Protein AF-A0ABD3VR28-F1 (afdb_monomer_lite)

Foldseek 3Di:
DPPVVVVLVVQQVVLCVQCVQQDNDDDHSVVSVVVSVVCVVVVRDGPVVVVVVVVVVVVVVVQVVQADPVGDGHDDPVVPPPVVPDVVPDDPDDPVNVVVVPD

Sequence (103 aa):
ESASGEYKRVYVRRLTKFLKDRQNVSGRAHELRERALGVMCLQIPSETNLKNADQRDQETQELGKYTTPYGETVPKPDSLDDWSDDVTKLPDFSERELHNVLF

Organism: Sinanodonta woodiana (NCBI:txid1069815)

Secondary structure (DSSP, 8-state):
-HHHHHHHHHHHHHHHHHHHTTS-----HHHHHHHHHHHHHTTPPPHHHHHHHHHHHHHHHHHHHTB-TTSPBPPPGGG--STTT-GGGS----HHHHHHHH-

Structure (mmCIF, N/CA/C/O backbone):
data_AF-A0ABD3VR28-F1
#
_entry.id   AF-A0ABD3VR28-F1
#
loop_
_atom_site.group_PDB
_atom_site.id
_atom_site.type_symbol
_atom_site.label_atom_id
_atom_site.label_alt_id
_atom_site.label_comp_id
_atom_site.label_asym_id
_atom_site.label_entity_id
_atom_site.label_seq_id
_atom_site.pdbx_PDB_ins_code
_atom_site.Cartn_x
_atom_site.Cartn_y
_atom_site.Cartn_z
_atom_site.occupancy
_atom_site.B_iso_or_equiv
_atom_site.auth_seq_id
_atom_site.auth_comp_id
_atom_site.auth_asym_id
_atom_site.auth_atom_id
_atom_site.pdbx_PDB_model_num
ATOM 1 N N . GLU A 1 1 ? 23.118 -10.644 -36.993 1.00 53.06 1 GLU A N 1
ATOM 2 C CA . GLU A 1 1 ? 22.782 -9.317 -36.416 1.00 53.06 1 GLU A CA 1
ATOM 3 C C . GLU A 1 1 ? 21.487 -9.276 -35.577 1.00 53.06 1 GLU A C 1
ATOM 5 O O . GLU A 1 1 ? 21.241 -8.285 -34.901 1.00 53.06 1 GLU A O 1
ATOM 10 N N . SER A 1 2 ? 20.690 -10.352 -35.507 1.00 58.59 2 SER A N 1
ATOM 11 C CA . SER A 1 2 ? 19.357 -10.343 -34.866 1.00 58.59 2 SER A CA 1
ATOM 12 C C . SER A 1 2 ? 19.334 -10.356 -33.327 1.00 58.59 2 SER A C 1
ATOM 14 O O . SER A 1 2 ? 18.363 -9.890 -32.732 1.00 58.59 2 SER A O 1
ATOM 16 N N . ALA A 1 3 ? 20.396 -10.833 -32.667 1.00 60.69 3 ALA A N 1
ATOM 17 C CA . ALA A 1 3 ? 20.420 -11.002 -31.209 1.00 60.69 3 ALA A CA 1
ATOM 18 C C . ALA A 1 3 ? 20.352 -9.658 -30.451 1.00 60.69 3 ALA A C 1
ATOM 20 O O . ALA A 1 3 ? 19.588 -9.507 -29.500 1.00 60.69 3 ALA A O 1
ATOM 21 N N . SER A 1 4 ? 21.077 -8.635 -30.918 1.00 71.00 4 SER A N 1
ATOM 22 C CA . SER A 1 4 ? 21.156 -7.312 -30.267 1.00 71.00 4 SER A CA 1
ATOM 23 C C . SER A 1 4 ? 19.792 -6.607 -30.156 1.00 71.00 4 SER A C 1
ATOM 25 O O . SER A 1 4 ? 19.449 -6.022 -29.123 1.00 71.00 4 SER A O 1
ATOM 27 N N . GLY A 1 5 ? 18.953 -6.722 -31.192 1.00 77.31 5 GLY A N 1
ATOM 28 C CA . GLY A 1 5 ? 17.616 -6.124 -31.205 1.00 77.31 5 GLY A CA 1
ATOM 29 C C . GLY A 1 5 ? 16.604 -6.841 -30.305 1.00 77.31 5 GLY A C 1
ATOM 30 O O . GLY A 1 5 ? 15.636 -6.229 -29.845 1.00 77.31 5 GLY A O 1
ATOM 31 N N . GLU A 1 6 ? 16.808 -8.128 -30.037 1.00 82.25 6 GLU A N 1
ATOM 32 C CA . GLU A 1 6 ? 15.960 -8.912 -29.139 1.00 82.25 6 GLU A CA 1
ATOM 33 C C . GLU A 1 6 ? 16.273 -8.606 -27.670 1.00 82.25 6 GLU A C 1
ATOM 35 O O . GLU A 1 6 ? 15.358 -8.297 -26.901 1.00 82.25 6 GLU A O 1
ATOM 40 N N . TYR A 1 7 ? 17.560 -8.519 -27.312 1.00 81.94 7 TYR A N 1
ATOM 41 C CA . TYR A 1 7 ? 17.989 -8.078 -25.980 1.00 81.94 7 TYR A CA 1
ATOM 42 C C . TYR A 1 7 ? 17.436 -6.698 -25.620 1.00 81.94 7 TYR A C 1
ATOM 44 O O . TYR A 1 7 ? 16.883 -6.513 -24.533 1.00 81.94 7 TYR A O 1
ATOM 52 N N . LYS A 1 8 ? 17.505 -5.735 -26.548 1.00 83.31 8 LYS A N 1
ATOM 53 C CA . LYS A 1 8 ? 16.970 -4.383 -26.328 1.00 83.31 8 LYS A CA 1
ATOM 54 C C . LYS A 1 8 ? 15.460 -4.395 -26.065 1.00 83.31 8 LYS A C 1
ATOM 56 O O . LYS A 1 8 ? 14.984 -3.665 -25.198 1.00 83.31 8 LYS A O 1
ATOM 61 N N . ARG A 1 9 ? 14.704 -5.245 -26.768 1.00 85.19 9 ARG A N 1
ATOM 62 C CA . ARG A 1 9 ? 13.253 -5.396 -26.563 1.00 85.19 9 ARG A CA 1
ATOM 63 C C . ARG A 1 9 ? 12.924 -6.018 -25.209 1.00 85.19 9 ARG A C 1
ATOM 65 O O . ARG A 1 9 ? 12.042 -5.513 -24.516 1.00 85.19 9 ARG A O 1
ATOM 72 N N . VAL A 1 10 ? 13.637 -7.071 -24.811 1.00 87.31 10 VAL A N 1
ATOM 73 C CA . VAL A 1 10 ? 13.458 -7.706 -23.494 1.00 87.31 10 VAL A CA 1
ATOM 74 C C . VAL A 1 10 ? 13.790 -6.725 -22.369 1.00 87.31 10 VAL A C 1
ATOM 76 O O . VAL A 1 10 ? 13.032 -6.620 -21.405 1.00 87.31 10 VAL A O 1
ATOM 79 N N . TYR A 1 11 ? 14.874 -5.963 -22.513 1.00 87.56 11 TYR A N 1
ATOM 80 C CA . TYR A 1 11 ? 15.288 -4.949 -21.546 1.00 87.56 11 TYR A CA 1
ATOM 81 C C . TYR A 1 11 ? 14.221 -3.863 -21.350 1.00 87.56 11 TYR A C 1
ATOM 83 O O . TYR A 1 11 ? 13.797 -3.612 -20.222 1.00 87.56 11 TYR A O 1
ATOM 91 N N . VAL A 1 12 ? 13.715 -3.285 -22.445 1.00 88.62 12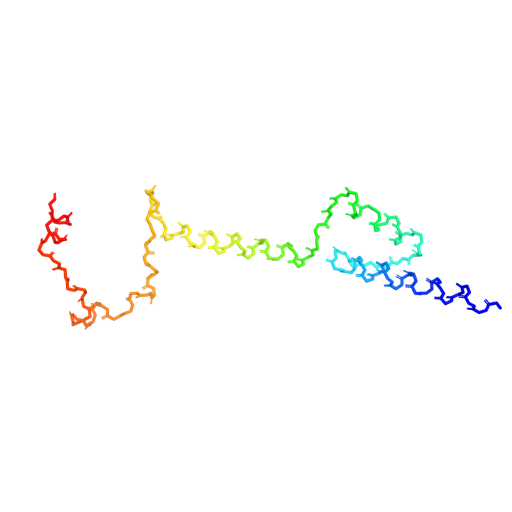 VAL A N 1
ATOM 92 C CA . VAL A 1 12 ? 12.637 -2.284 -22.398 1.00 88.62 12 VAL A CA 1
ATOM 93 C C . VAL A 1 12 ? 11.383 -2.855 -21.742 1.00 88.62 12 VAL A C 1
ATOM 95 O O . VAL A 1 12 ? 10.842 -2.229 -20.837 1.00 88.62 12 VAL A O 1
ATOM 98 N N . ARG A 1 13 ? 10.957 -4.073 -22.112 1.00 88.94 13 ARG A N 1
ATOM 99 C CA . ARG A 1 13 ? 9.790 -4.726 -21.493 1.00 88.94 13 ARG A CA 1
ATOM 100 C C . ARG A 1 13 ? 9.943 -4.884 -19.981 1.00 88.94 13 ARG A C 1
ATOM 102 O O . ARG A 1 13 ? 8.977 -4.669 -19.254 1.00 88.94 13 ARG A O 1
ATOM 109 N N . ARG A 1 14 ? 11.137 -5.249 -19.502 1.00 89.44 14 ARG A N 1
ATOM 110 C CA . ARG A 1 14 ? 11.411 -5.384 -18.063 1.00 89.44 14 ARG A CA 1
ATOM 111 C C . ARG A 1 14 ? 11.336 -4.041 -17.342 1.00 89.44 14 ARG A C 1
ATOM 113 O O . ARG A 1 14 ? 10.695 -3.973 -16.300 1.00 89.44 14 ARG A O 1
ATOM 120 N N . LEU A 1 15 ? 11.924 -2.986 -17.910 1.00 89.31 15 LEU A N 1
ATOM 121 C CA . LEU A 1 15 ? 11.846 -1.640 -17.334 1.00 89.31 15 LEU A CA 1
ATOM 122 C C . LEU A 1 15 ? 10.409 -1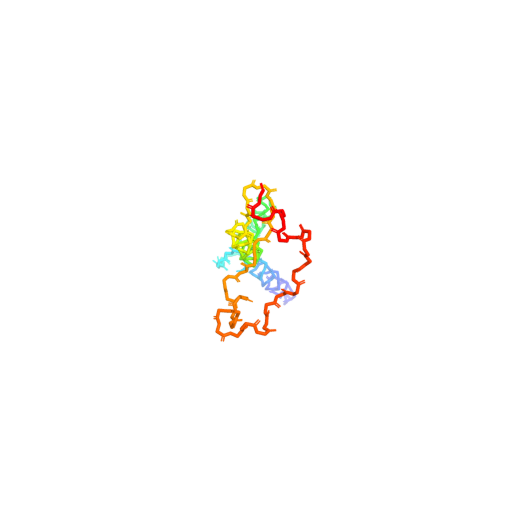.120 -17.298 1.00 89.31 15 LEU A C 1
ATOM 124 O O . LEU A 1 15 ? 9.960 -0.633 -16.266 1.00 89.31 15 LEU A O 1
ATOM 128 N N . THR A 1 16 ? 9.661 -1.276 -18.392 1.00 88.88 16 THR A N 1
ATOM 129 C CA . THR A 1 16 ? 8.249 -0.887 -18.432 1.00 88.88 16 THR A CA 1
ATOM 130 C C . THR A 1 16 ? 7.444 -1.664 -17.397 1.00 88.88 16 THR A C 1
ATOM 132 O O . THR A 1 16 ? 6.655 -1.054 -16.688 1.00 88.88 16 THR A O 1
ATOM 135 N N . LYS A 1 17 ? 7.670 -2.978 -17.245 1.00 88.88 17 LYS A N 1
ATOM 136 C CA . LYS A 1 17 ? 6.997 -3.781 -16.213 1.00 88.88 17 LYS A CA 1
ATOM 137 C C . LYS A 1 17 ? 7.321 -3.283 -14.802 1.00 88.88 17 LYS A C 1
ATOM 139 O O . LYS A 1 17 ? 6.407 -3.124 -14.009 1.00 88.88 17 LYS A O 1
ATOM 144 N N . PHE A 1 18 ? 8.591 -3.008 -14.505 1.00 87.81 18 PHE A N 1
ATOM 145 C CA . PHE A 1 18 ? 9.014 -2.482 -13.203 1.00 87.81 18 PHE A CA 1
ATOM 146 C C . PHE A 1 18 ? 8.366 -1.128 -12.873 1.00 87.81 18 PHE A C 1
ATOM 148 O O . PHE A 1 18 ? 7.986 -0.873 -11.728 1.00 87.81 18 PHE A O 1
ATOM 155 N N . LEU A 1 19 ? 8.247 -0.260 -13.877 1.00 88.88 19 LEU A N 1
ATOM 156 C CA . LEU A 1 19 ? 7.696 1.078 -13.711 1.00 88.88 19 LEU A CA 1
ATOM 157 C C . LEU A 1 19 ? 6.166 1.105 -13.686 1.00 88.88 19 LEU A C 1
ATOM 159 O O . LEU A 1 19 ? 5.614 1.975 -13.024 1.00 88.88 19 LEU A O 1
ATOM 163 N N . LYS A 1 20 ? 5.494 0.160 -14.357 1.00 86.75 20 LYS A N 1
ATOM 164 C CA . LYS A 1 20 ? 4.030 0.125 -14.507 1.00 86.75 20 LYS A CA 1
ATOM 165 C C . LYS A 1 20 ? 3.288 0.162 -13.171 1.00 86.75 20 LYS A C 1
ATOM 167 O O . LYS A 1 20 ? 2.273 0.836 -13.072 1.00 86.75 20 LYS A O 1
ATOM 172 N N . ASP A 1 21 ? 3.830 -0.502 -12.155 1.00 76.50 21 ASP A N 1
ATOM 173 C CA . ASP A 1 21 ? 3.218 -0.595 -10.821 1.00 76.50 21 ASP A CA 1
ATOM 174 C C . ASP A 1 21 ? 3.432 0.674 -9.967 1.00 76.50 21 ASP A C 1
ATOM 176 O O . ASP A 1 21 ? 3.108 0.695 -8.779 1.00 76.50 21 ASP A O 1
ATOM 180 N N . ARG A 1 22 ? 4.056 1.713 -10.537 1.00 78.81 22 ARG A N 1
ATOM 181 C CA . ARG A 1 22 ? 4.419 2.967 -9.855 1.00 78.81 22 ARG A CA 1
ATOM 182 C C . ARG A 1 22 ? 3.985 4.199 -10.635 1.00 78.81 22 ARG A C 1
ATOM 184 O O . ARG A 1 22 ? 3.548 5.175 -10.041 1.00 78.81 22 ARG A O 1
ATOM 191 N N . GLN A 1 23 ? 4.142 4.174 -11.957 1.00 73.50 23 GLN A N 1
ATOM 192 C CA . GLN A 1 23 ? 3.748 5.238 -12.874 1.00 73.50 23 GLN A CA 1
ATOM 193 C C . GLN A 1 23 ? 3.345 4.626 -14.221 1.00 73.50 23 GLN A C 1
ATOM 195 O O . GLN A 1 23 ? 3.852 3.583 -14.632 1.00 73.50 23 GLN A O 1
ATOM 200 N N . ASN A 1 24 ? 2.455 5.284 -14.958 1.00 68.12 2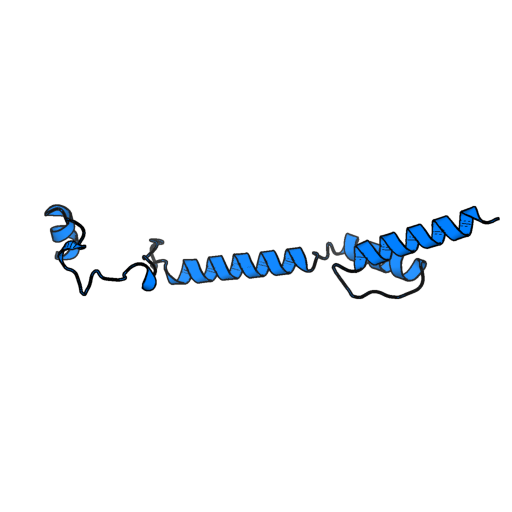4 ASN A N 1
ATOM 201 C CA . ASN A 1 24 ? 2.121 4.846 -16.309 1.00 68.12 24 ASN A CA 1
ATOM 202 C C . ASN A 1 24 ? 3.210 5.351 -17.268 1.00 68.12 24 ASN A C 1
ATOM 204 O O . ASN A 1 24 ? 3.284 6.550 -17.540 1.00 68.12 24 ASN A O 1
ATOM 208 N N . VAL A 1 25 ? 4.114 4.471 -17.720 1.00 73.44 25 VAL A N 1
ATOM 209 C CA . VAL A 1 25 ? 5.352 4.916 -18.386 1.00 73.44 25 VAL A CA 1
ATOM 210 C C . VAL A 1 25 ? 5.490 4.395 -19.813 1.00 73.44 25 VAL A C 1
ATOM 212 O O . VAL A 1 25 ? 5.603 3.195 -20.057 1.00 73.44 25 VAL A O 1
ATOM 215 N N . SER A 1 26 ? 5.583 5.339 -20.752 1.00 77.25 26 SER A N 1
ATOM 216 C CA . SER A 1 26 ? 6.083 5.150 -22.116 1.00 77.25 26 SER A CA 1
ATOM 217 C C . SER A 1 26 ? 7.349 5.997 -22.332 1.00 77.25 26 SER A C 1
ATOM 219 O O . SER A 1 26 ? 7.600 6.957 -21.594 1.00 77.25 26 SER A O 1
ATOM 221 N N . GLY A 1 27 ? 8.194 5.610 -23.292 1.00 83.81 27 GLY A N 1
ATOM 222 C CA . GLY A 1 27 ? 9.434 6.330 -23.597 1.00 83.81 27 GLY A CA 1
ATOM 223 C C . GLY A 1 27 ? 10.510 5.467 -24.251 1.00 83.81 27 GLY A C 1
ATOM 224 O O . GLY A 1 27 ? 10.335 4.267 -24.483 1.00 83.81 27 GLY A O 1
ATOM 225 N N . ARG A 1 28 ? 11.650 6.091 -24.553 1.00 87.88 28 ARG A N 1
ATOM 226 C CA . ARG A 1 28 ? 12.845 5.416 -25.079 1.00 87.88 28 ARG A CA 1
ATOM 227 C C . ARG A 1 28 ? 13.543 4.623 -23.967 1.00 87.88 28 ARG A C 1
ATOM 229 O O . ARG A 1 28 ? 13.429 4.931 -22.787 1.00 87.88 28 ARG A O 1
ATOM 236 N N . ALA A 1 29 ? 14.337 3.618 -24.346 1.00 87.25 29 ALA A N 1
ATOM 237 C CA . ALA A 1 29 ? 15.009 2.721 -23.393 1.00 87.25 29 ALA A CA 1
ATOM 238 C C . ALA A 1 29 ? 15.866 3.446 -22.333 1.00 87.25 29 ALA A C 1
ATOM 240 O O . ALA A 1 29 ? 15.894 3.022 -21.182 1.00 87.25 29 ALA A O 1
ATOM 241 N N . HIS A 1 30 ? 16.549 4.531 -22.713 1.00 88.31 30 HIS A N 1
ATOM 242 C CA . HIS A 1 30 ? 17.372 5.312 -21.787 1.00 88.31 30 HIS A CA 1
ATOM 243 C C . HIS A 1 30 ? 16.514 6.107 -20.788 1.00 88.31 30 HIS A C 1
ATOM 245 O O . HIS A 1 30 ? 16.814 6.100 -19.603 1.00 88.31 30 HIS A O 1
ATOM 251 N N . GLU A 1 31 ? 15.400 6.698 -21.227 1.00 89.38 31 GLU A N 1
ATOM 252 C CA . GLU A 1 31 ? 14.457 7.413 -20.352 1.00 89.38 31 GLU A CA 1
ATOM 253 C C . GLU A 1 31 ? 13.838 6.466 -19.319 1.00 89.38 31 GLU A C 1
ATOM 255 O O . GLU A 1 31 ? 13.738 6.798 -18.140 1.00 89.38 31 GLU A O 1
ATOM 260 N N . LEU A 1 32 ? 13.462 5.255 -19.747 1.00 90.75 32 LEU A N 1
ATOM 261 C CA . LEU A 1 32 ? 12.944 4.220 -18.850 1.00 90.75 32 LEU A CA 1
ATOM 262 C C . LEU A 1 32 ? 13.991 3.786 -17.815 1.00 90.75 32 LEU A C 1
ATOM 264 O O . LEU A 1 32 ? 13.639 3.517 -16.670 1.00 90.75 32 LEU A O 1
ATOM 268 N N . ARG A 1 33 ? 15.272 3.734 -18.196 1.00 91.81 33 ARG A N 1
ATOM 269 C CA . ARG A 1 33 ? 16.368 3.413 -17.276 1.00 91.81 33 ARG A CA 1
ATOM 270 C C . ARG A 1 33 ? 16.558 4.511 -16.232 1.00 91.81 33 ARG A C 1
ATOM 272 O O . ARG A 1 33 ? 16.585 4.193 -15.050 1.00 91.81 33 ARG A O 1
ATOM 279 N N . GLU A 1 34 ? 16.649 5.772 -16.647 1.00 91.50 34 GLU A N 1
ATOM 280 C CA . GLU A 1 34 ? 16.823 6.899 -15.718 1.00 91.50 34 GLU A CA 1
ATOM 281 C C . GLU A 1 34 ? 15.632 7.030 -14.760 1.00 91.50 34 GLU A C 1
ATOM 283 O O . GLU A 1 34 ? 15.814 7.218 -13.559 1.00 91.50 34 GLU A O 1
ATOM 288 N N . ARG A 1 35 ? 14.403 6.814 -15.248 1.00 89.31 35 ARG A N 1
ATOM 289 C CA . ARG A 1 35 ? 13.213 6.759 -14.382 1.00 89.31 35 ARG A CA 1
ATOM 290 C C . ARG A 1 35 ? 13.267 5.597 -13.391 1.00 89.31 35 ARG A C 1
ATOM 292 O O . ARG A 1 35 ? 12.945 5.790 -12.223 1.00 89.31 35 ARG A O 1
ATOM 299 N N . ALA A 1 36 ? 13.681 4.406 -13.828 1.00 89.56 36 ALA A N 1
ATOM 300 C CA . ALA A 1 36 ? 13.820 3.255 -12.935 1.00 89.56 36 ALA A CA 1
ATOM 301 C C . ALA A 1 36 ? 14.870 3.501 -11.842 1.00 89.56 36 ALA A C 1
ATOM 303 O O . ALA A 1 36 ? 14.627 3.168 -10.684 1.00 89.56 36 ALA A O 1
ATOM 304 N N . LEU A 1 37 ? 15.988 4.144 -12.189 1.00 91.00 37 LEU A N 1
ATOM 305 C CA . LEU A 1 37 ? 16.996 4.574 -11.221 1.00 91.00 37 LEU A CA 1
ATOM 306 C C . LEU A 1 37 ? 16.425 5.594 -10.232 1.00 91.00 37 LEU A C 1
ATOM 308 O O . LEU A 1 37 ? 16.571 5.407 -9.030 1.00 91.00 37 LEU A O 1
ATOM 312 N N . GLY A 1 38 ? 15.710 6.616 -10.711 1.00 89.81 38 GLY A N 1
ATOM 313 C CA . GLY A 1 38 ? 15.060 7.605 -9.848 1.00 89.81 38 GLY A CA 1
ATOM 314 C C . GLY A 1 38 ? 14.089 6.973 -8.847 1.00 89.81 38 GLY A C 1
ATOM 315 O O . GLY A 1 38 ? 14.145 7.278 -7.659 1.00 89.81 38 GLY A O 1
ATOM 316 N N . VAL A 1 39 ? 13.262 6.027 -9.302 1.00 89.25 39 VAL A N 1
ATOM 317 C CA . VAL A 1 39 ? 12.356 5.245 -8.444 1.00 89.25 39 VAL A CA 1
ATOM 318 C C . VAL A 1 39 ? 13.112 4.488 -7.353 1.00 89.25 39 VAL A C 1
ATOM 320 O O . VAL A 1 39 ? 12.666 4.476 -6.207 1.00 89.25 39 VAL A O 1
ATOM 323 N N . MET A 1 40 ? 14.235 3.851 -7.694 1.00 87.81 40 MET A N 1
ATOM 324 C CA . MET A 1 40 ? 15.044 3.111 -6.723 1.00 87.81 40 MET A CA 1
ATOM 325 C C . MET A 1 40 ? 15.720 4.045 -5.715 1.00 87.81 40 MET A C 1
ATOM 327 O O . MET A 1 40 ? 15.678 3.771 -4.520 1.00 87.81 40 MET A O 1
ATOM 331 N N . CYS A 1 41 ? 16.302 5.153 -6.181 1.00 91.44 41 CYS A N 1
ATOM 332 C CA . CYS A 1 41 ? 16.979 6.134 -5.331 1.00 91.44 41 CYS A CA 1
ATOM 333 C C . CYS A 1 41 ? 16.020 6.805 -4.344 1.00 91.44 41 CYS A C 1
ATOM 335 O O . CYS A 1 41 ? 16.355 6.969 -3.177 1.00 91.44 41 CYS A O 1
ATOM 337 N N . LEU A 1 42 ? 14.825 7.173 -4.809 1.00 88.12 42 LEU A N 1
ATOM 338 C CA . LEU A 1 42 ? 13.797 7.816 -3.989 1.00 88.12 42 LEU A CA 1
ATOM 339 C C . LEU A 1 42 ? 12.937 6.810 -3.212 1.00 88.12 42 LEU A C 1
ATOM 341 O O . LEU A 1 42 ? 12.004 7.218 -2.528 1.00 88.12 42 LEU A O 1
ATOM 345 N N . GLN A 1 43 ? 13.224 5.509 -3.339 1.00 88.06 43 GLN A N 1
ATOM 346 C CA . GLN A 1 43 ? 12.488 4.421 -2.690 1.00 88.06 43 GLN A CA 1
ATOM 347 C C . GLN A 1 43 ? 10.968 4.519 -2.891 1.00 88.06 43 GLN A C 1
ATOM 349 O O . GLN A 1 43 ? 10.192 4.240 -1.980 1.00 88.06 43 GLN A O 1
ATOM 354 N N . ILE A 1 44 ? 10.533 4.909 -4.095 1.00 84.69 44 ILE A N 1
ATOM 355 C CA . ILE A 1 44 ? 9.113 5.149 -4.369 1.00 84.69 44 ILE A CA 1
ATOM 356 C C . ILE A 1 44 ? 8.348 3.818 -4.238 1.00 84.69 44 ILE A C 1
ATOM 358 O O . ILE A 1 44 ? 8.613 2.878 -5.011 1.00 84.69 44 ILE A O 1
ATOM 362 N N . PRO A 1 45 ? 7.408 3.711 -3.277 1.00 83.62 45 PRO A N 1
ATOM 363 C CA . PRO A 1 45 ? 6.628 2.499 -3.072 1.00 83.62 45 PRO A CA 1
ATOM 364 C C . PRO A 1 45 ? 5.728 2.224 -4.282 1.00 83.62 45 PRO A C 1
ATOM 366 O O . PRO A 1 45 ? 5.362 3.129 -5.032 1.00 83.62 45 PRO A O 1
ATOM 369 N N . SER A 1 46 ? 5.392 0.953 -4.506 1.00 85.12 46 SER A N 1
ATOM 370 C CA . SER A 1 46 ? 4.400 0.590 -5.521 1.00 85.12 46 SER A CA 1
ATOM 371 C C . SER A 1 46 ? 3.008 1.065 -5.117 1.00 85.12 46 SER A C 1
ATOM 373 O O . SER A 1 46 ? 2.709 1.210 -3.931 1.00 85.12 46 SER A O 1
ATOM 375 N N . GLU A 1 47 ? 2.128 1.226 -6.102 1.00 85.62 47 GLU A N 1
ATOM 376 C CA . GLU A 1 47 ? 0.720 1.553 -5.866 1.00 85.62 47 GLU A CA 1
ATOM 377 C C . GLU A 1 47 ? 0.049 0.516 -4.952 1.00 85.62 47 GLU A C 1
ATOM 379 O O . GLU A 1 47 ? -0.716 0.871 -4.062 1.00 85.62 47 GLU A O 1
ATOM 384 N N . THR A 1 48 ? 0.390 -0.768 -5.105 1.00 85.94 48 THR A N 1
ATOM 385 C CA . THR A 1 48 ? -0.086 -1.838 -4.216 1.00 85.94 48 THR A CA 1
ATOM 386 C C . THR A 1 48 ? 0.346 -1.620 -2.768 1.00 85.94 48 THR A C 1
ATOM 388 O O . THR A 1 48 ? -0.460 -1.791 -1.860 1.00 85.94 48 THR A O 1
ATOM 391 N N . ASN A 1 49 ? 1.599 -1.219 -2.535 1.00 86.81 49 ASN A N 1
ATOM 392 C CA . ASN A 1 49 ? 2.089 -0.969 -1.180 1.00 86.81 49 ASN A CA 1
ATOM 393 C C . ASN A 1 49 ? 1.401 0.245 -0.551 1.00 86.81 49 ASN A C 1
ATOM 395 O O . ASN A 1 49 ? 1.099 0.205 0.637 1.00 86.81 49 ASN A O 1
ATOM 399 N N . LEU A 1 50 ? 1.142 1.288 -1.344 1.00 87.38 50 LEU A N 1
ATOM 400 C CA . LEU A 1 50 ? 0.397 2.466 -0.901 1.00 87.38 50 LEU A CA 1
ATOM 401 C C . LEU A 1 50 ? -1.044 2.100 -0.529 1.00 87.38 50 LEU A C 1
ATOM 403 O O . LEU A 1 50 ? -1.461 2.375 0.587 1.00 87.38 50 LEU A O 1
ATOM 407 N N . LYS A 1 51 ? -1.758 1.363 -1.391 1.00 88.31 51 LYS A N 1
ATOM 408 C CA . LYS A 1 51 ? -3.124 0.888 -1.099 1.00 88.31 51 LYS A CA 1
ATOM 409 C C . LYS A 1 51 ? -3.196 0.038 0.171 1.00 88.31 51 LYS A C 1
ATOM 411 O O . LYS A 1 51 ? -4.105 0.212 0.973 1.00 88.31 51 LYS A O 1
ATOM 416 N N . ASN A 1 52 ? -2.226 -0.851 0.380 1.00 90.31 52 ASN A N 1
ATOM 417 C CA . ASN A 1 52 ? -2.162 -1.673 1.591 1.00 90.31 52 ASN A CA 1
ATOM 418 C C . ASN A 1 52 ? -1.802 -0.859 2.847 1.00 90.31 52 ASN A C 1
ATOM 420 O O . ASN A 1 52 ? -2.129 -1.270 3.959 1.00 90.31 52 ASN A O 1
ATOM 424 N N . ALA A 1 53 ? -1.066 0.246 2.711 1.00 88.75 53 ALA A N 1
ATOM 425 C CA . ALA A 1 53 ? -0.821 1.161 3.821 1.00 88.75 53 ALA A 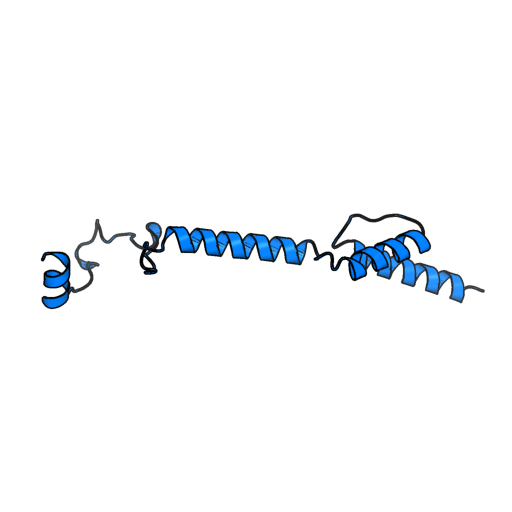CA 1
ATOM 426 C C . ALA A 1 53 ? -2.106 1.915 4.177 1.00 88.75 53 ALA A C 1
ATOM 428 O O . ALA A 1 53 ? -2.539 1.827 5.320 1.00 88.75 53 ALA A O 1
ATOM 429 N N . ASP A 1 54 ? -2.771 2.504 3.181 1.00 91.19 54 ASP A N 1
ATOM 430 C CA . ASP A 1 54 ? -4.040 3.215 3.366 1.00 91.19 54 ASP A CA 1
ATOM 431 C C . ASP A 1 54 ? -5.110 2.319 4.005 1.00 91.19 54 ASP A C 1
ATOM 433 O O . ASP A 1 54 ? -5.804 2.743 4.925 1.00 91.19 54 ASP A O 1
ATOM 437 N N . GLN A 1 55 ? -5.225 1.060 3.565 1.00 91.31 55 GLN A N 1
ATOM 438 C CA . GLN A 1 55 ? -6.174 0.110 4.146 1.00 91.31 55 GLN A CA 1
ATOM 439 C C . GLN A 1 55 ? -5.876 -0.173 5.626 1.00 91.31 55 GLN A C 1
ATOM 441 O O . GLN A 1 55 ? -6.785 -0.146 6.450 1.00 91.31 55 GLN A O 1
ATOM 446 N N . ARG A 1 56 ? -4.609 -0.416 5.986 1.00 89.44 56 ARG A N 1
ATOM 447 C CA . ARG A 1 56 ? -4.225 -0.656 7.388 1.00 89.44 56 ARG A CA 1
ATOM 448 C C . ARG A 1 56 ? -4.458 0.571 8.259 1.00 89.44 56 ARG A C 1
ATOM 450 O O . ARG A 1 56 ? -4.858 0.430 9.413 1.00 89.44 56 ARG A O 1
ATOM 457 N N . ASP A 1 57 ? -4.228 1.759 7.716 1.00 87.50 57 ASP A N 1
ATOM 458 C CA . ASP A 1 57 ? -4.483 3.010 8.422 1.00 87.50 57 ASP A CA 1
ATOM 459 C C . ASP A 1 57 ? -5.988 3.208 8.643 1.00 87.50 57 ASP A C 1
ATOM 461 O O . ASP A 1 57 ? -6.398 3.586 9.740 1.00 87.50 57 ASP A O 1
ATOM 465 N N . GLN A 1 58 ? -6.822 2.880 7.652 1.00 86.69 58 GLN A N 1
ATOM 466 C CA . GLN A 1 58 ? -8.279 2.876 7.801 1.00 86.69 58 GLN A CA 1
ATOM 467 C C . GLN A 1 58 ? -8.748 1.869 8.852 1.00 86.69 58 GLN A C 1
ATOM 469 O O . GLN A 1 58 ? -9.495 2.247 9.748 1.00 86.69 58 GLN A O 1
ATOM 474 N N . GLU A 1 59 ? -8.275 0.623 8.803 1.00 84.81 59 GLU A N 1
ATOM 475 C CA . GLU A 1 59 ? -8.602 -0.405 9.802 1.00 84.81 59 GLU A CA 1
ATOM 476 C C . GLU A 1 59 ? -8.186 0.038 11.213 1.00 84.81 59 GLU A C 1
ATOM 478 O O . GLU A 1 59 ? -8.941 -0.114 12.172 1.00 84.81 59 GLU A O 1
ATOM 483 N N . THR A 1 60 ? -7.012 0.661 11.341 1.00 83.31 60 THR A N 1
ATOM 484 C CA . THR A 1 60 ? -6.510 1.199 12.613 1.00 83.31 60 THR A CA 1
ATOM 485 C C . THR A 1 60 ? -7.376 2.352 13.122 1.00 83.31 60 THR A C 1
ATOM 487 O O . THR A 1 60 ? -7.701 2.405 14.308 1.00 83.31 60 THR A O 1
ATOM 490 N N . GLN A 1 61 ? -7.787 3.267 12.239 1.00 78.62 61 GLN A N 1
ATOM 491 C CA . GLN A 1 61 ? -8.706 4.354 12.584 1.00 78.62 61 GLN A CA 1
ATOM 492 C C . GLN A 1 61 ? -10.081 3.823 12.985 1.00 78.62 61 GLN A C 1
ATOM 494 O O . GLN A 1 61 ? -10.670 4.323 13.940 1.00 78.62 61 GLN A O 1
ATOM 499 N N . GLU A 1 62 ? -10.601 2.821 12.279 1.00 79.50 62 GLU A N 1
ATOM 500 C CA . GLU A 1 62 ? -11.863 2.177 12.628 1.00 79.50 62 GLU A CA 1
ATOM 501 C C . GLU A 1 62 ? -11.792 1.496 13.988 1.00 79.50 62 GLU A C 1
ATOM 503 O O . GLU A 1 62 ? -12.684 1.708 14.801 1.00 79.50 62 GLU A O 1
ATOM 508 N N . LEU A 1 63 ? -10.723 0.751 14.276 1.00 73.31 63 LEU A N 1
ATOM 509 C CA . LEU A 1 63 ? -10.498 0.166 15.598 1.00 73.31 63 LEU A CA 1
ATOM 510 C C . LEU A 1 63 ? -10.410 1.248 16.679 1.00 73.31 63 LEU A C 1
ATOM 512 O O . LEU A 1 63 ? -11.040 1.111 17.720 1.00 73.31 63 LEU A O 1
ATOM 516 N N . GLY A 1 64 ? -9.711 2.353 16.405 1.00 73.44 64 GLY A N 1
ATOM 517 C CA . GLY A 1 64 ? -9.593 3.485 17.325 1.00 73.44 64 GLY A CA 1
ATOM 518 C C . GLY A 1 64 ? -10.925 4.158 17.676 1.00 73.44 64 GLY A C 1
ATOM 519 O O . GLY A 1 64 ? -11.061 4.676 18.781 1.00 73.44 64 GLY A O 1
ATOM 520 N N . LYS A 1 65 ? -11.933 4.119 16.790 1.00 76.19 65 LYS A N 1
ATOM 521 C CA . LYS A 1 65 ? -13.293 4.611 17.105 1.00 76.19 65 LYS A CA 1
ATOM 522 C C . LYS A 1 65 ? -13.967 3.801 18.209 1.00 76.19 65 LYS A C 1
ATOM 524 O O . LYS A 1 65 ? -14.836 4.324 18.899 1.00 76.19 65 LYS A O 1
ATOM 529 N N . TYR A 1 66 ? -13.577 2.542 18.353 1.00 71.50 66 TYR A N 1
ATOM 530 C CA . TYR A 1 66 ? -14.094 1.626 19.356 1.00 71.50 66 TYR A CA 1
ATOM 531 C C . TYR A 1 66 ? -13.083 1.410 20.477 1.00 71.50 66 TYR A C 1
ATOM 533 O O . TYR A 1 66 ? -13.087 0.362 21.101 1.00 71.50 66 TYR A O 1
ATOM 541 N N . THR A 1 67 ? -12.214 2.380 20.750 1.00 73.62 67 THR A N 1
ATOM 542 C CA . THR A 1 67 ? -11.287 2.312 21.880 1.00 73.62 67 THR A CA 1
ATOM 543 C C . THR A 1 67 ? -11.612 3.431 22.861 1.00 73.62 67 THR A C 1
ATOM 545 O O . THR A 1 67 ? -11.748 4.591 22.472 1.00 73.62 67 THR A O 1
ATOM 548 N N . THR A 1 68 ? -11.761 3.102 24.143 1.00 73.25 68 THR A N 1
ATOM 549 C CA . THR A 1 68 ? -11.979 4.099 25.197 1.00 73.25 68 THR A CA 1
ATOM 550 C C . THR A 1 68 ? -10.722 4.963 25.390 1.00 73.25 68 THR A C 1
ATOM 552 O O . THR A 1 68 ? -9.622 4.554 25.008 1.00 73.25 68 THR A O 1
ATOM 555 N N . PRO A 1 69 ? -10.822 6.143 26.037 1.00 71.44 69 PRO A N 1
ATOM 556 C CA . PRO A 1 69 ? -9.656 6.982 26.345 1.00 71.44 69 PRO A CA 1
ATOM 557 C C . PRO A 1 69 ? -8.548 6.274 27.144 1.00 71.44 69 PRO A C 1
ATOM 559 O O . PRO A 1 69 ? -7.403 6.718 27.123 1.00 71.44 69 PRO A O 1
ATOM 562 N N . TYR A 1 70 ? -8.880 5.177 27.834 1.00 76.75 70 TYR A N 1
ATOM 563 C CA . TYR A 1 70 ? -7.951 4.359 28.618 1.00 76.75 70 TYR A CA 1
ATOM 564 C C . TYR A 1 70 ? -7.428 3.123 27.866 1.00 76.75 70 TYR A C 1
ATOM 566 O O . TYR A 1 70 ? -6.662 2.348 28.432 1.00 76.75 70 TYR A O 1
ATOM 574 N N . GLY A 1 71 ? -7.785 2.954 26.587 1.00 72.38 71 GLY A N 1
ATOM 575 C CA . GLY A 1 71 ? -7.248 1.903 25.719 1.00 72.38 71 GLY A CA 1
ATOM 576 C C . GLY A 1 71 ? -8.074 0.617 25.652 1.00 72.38 71 GLY A C 1
ATOM 577 O O . GLY A 1 71 ? -7.634 -0.340 25.019 1.00 72.38 71 GLY A O 1
ATOM 578 N N . GLU A 1 72 ? -9.254 0.566 26.270 1.00 77.50 72 GLU A N 1
ATOM 579 C CA . GLU A 1 72 ? -10.113 -0.623 26.240 1.00 77.50 72 GLU A CA 1
ATOM 580 C C . GLU A 1 72 ? -10.902 -0.680 24.931 1.00 77.50 72 GLU A C 1
ATOM 582 O O . GLU A 1 72 ? -11.473 0.323 24.503 1.00 77.50 72 GLU A O 1
ATOM 587 N N . THR A 1 73 ? -10.956 -1.846 24.286 1.00 74.19 73 THR A N 1
ATOM 588 C CA . THR A 1 73 ? -11.735 -2.026 23.056 1.00 74.19 73 THR A CA 1
ATOM 589 C C . THR A 1 73 ? -13.208 -2.257 23.390 1.00 74.19 73 THR A C 1
ATOM 591 O O . THR A 1 73 ? -13.568 -3.238 24.036 1.00 74.19 73 THR A O 1
ATOM 594 N N . VAL A 1 74 ? -14.063 -1.354 22.928 1.00 72.75 74 VAL A N 1
ATOM 595 C CA . VAL A 1 74 ? -15.519 -1.427 22.989 1.00 72.75 74 VAL A CA 1
ATOM 596 C C . VAL A 1 74 ? -16.023 -2.337 21.858 1.00 72.75 74 VAL A C 1
ATOM 598 O O . VAL A 1 74 ? -15.527 -2.255 20.732 1.00 72.75 74 VAL A O 1
ATOM 601 N N . PRO A 1 75 ? -17.008 -3.211 22.109 1.00 68.56 75 PRO A N 1
ATOM 602 C CA . PRO A 1 75 ? -17.642 -3.993 21.054 1.00 68.56 75 PRO A CA 1
ATOM 603 C C . PRO A 1 75 ? -18.253 -3.094 19.972 1.00 68.56 75 PRO A C 1
ATOM 605 O O . PRO A 1 75 ? -18.762 -2.008 20.258 1.00 68.56 75 PRO A O 1
ATOM 608 N N . LYS A 1 76 ? -18.239 -3.551 18.715 1.00 68.69 76 LYS A N 1
ATOM 609 C CA . LYS A 1 76 ? -18.932 -2.837 17.634 1.00 68.69 76 LYS A CA 1
ATOM 610 C C . LYS A 1 76 ? -20.444 -2.832 17.915 1.00 68.69 76 LYS A C 1
ATOM 612 O O . LYS A 1 76 ? -20.954 -3.872 18.329 1.00 68.69 76 LYS A O 1
ATOM 617 N N . PRO A 1 77 ? -21.182 -1.743 17.642 1.00 66.81 77 PRO A N 1
ATOM 618 C CA . PRO A 1 77 ? -22.635 -1.704 17.815 1.00 66.81 77 PRO A CA 1
ATOM 619 C C . PRO A 1 77 ? -23.353 -2.874 17.132 1.00 66.81 77 PRO A C 1
ATOM 621 O O . PRO A 1 77 ? -24.200 -3.501 17.746 1.00 66.81 77 PRO A O 1
ATOM 624 N N . ASP A 1 78 ? -22.921 -3.255 15.930 1.00 68.62 78 ASP A N 1
ATOM 625 C CA 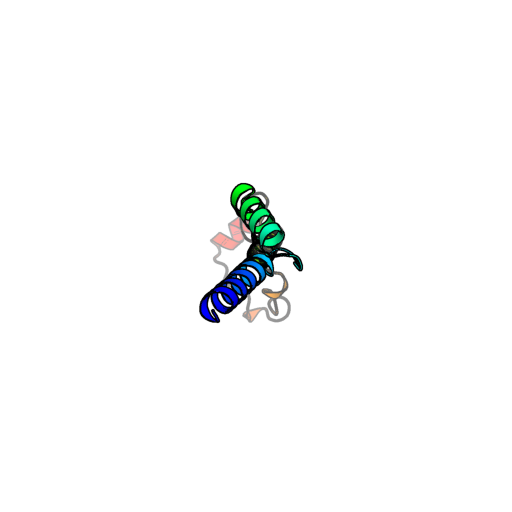. ASP A 1 78 ? -23.515 -4.369 15.173 1.00 68.62 78 ASP A CA 1
ATOM 626 C C . ASP A 1 78 ? -23.206 -5.755 15.775 1.00 68.62 78 ASP A C 1
ATOM 628 O O . ASP A 1 78 ? -23.832 -6.748 15.427 1.00 68.62 78 ASP A O 1
ATOM 632 N N . SER A 1 79 ? -22.220 -5.854 16.677 1.00 64.31 79 SER A N 1
ATOM 633 C CA . SER A 1 79 ? -21.982 -7.084 17.456 1.00 64.31 79 SER A CA 1
ATOM 634 C C . SER A 1 79 ? -22.934 -7.226 18.643 1.00 64.31 79 SER A C 1
ATOM 636 O O . SER A 1 79 ? -22.980 -8.277 19.276 1.00 64.31 79 SER A O 1
ATOM 638 N N . LEU A 1 80 ? -23.693 -6.169 18.927 1.00 63.16 80 LEU A N 1
ATOM 639 C CA . LEU A 1 80 ? -24.727 -6.106 19.939 1.00 63.16 80 LEU A CA 1
ATOM 640 C C . LEU A 1 80 ? -26.111 -6.285 19.278 1.00 63.16 80 LEU A C 1
ATOM 642 O O . LEU A 1 80 ? -27.052 -5.579 19.618 1.00 63.16 80 LEU A O 1
ATOM 646 N N . ASP A 1 81 ? -26.261 -7.188 18.309 1.00 62.44 81 ASP A N 1
ATOM 647 C CA . ASP A 1 81 ? -27.593 -7.563 17.815 1.00 62.44 81 ASP A CA 1
ATOM 648 C C . ASP A 1 81 ? -28.299 -8.460 18.861 1.00 62.44 81 ASP A C 1
ATOM 650 O O . ASP A 1 81 ? -27.690 -9.348 19.460 1.00 62.44 81 ASP A O 1
ATOM 654 N N . ASP A 1 82 ? -29.592 -8.213 19.091 1.00 60.56 82 ASP A N 1
ATOM 655 C CA . ASP A 1 82 ? -30.566 -8.992 19.889 1.00 60.56 82 ASP A CA 1
ATOM 656 C C . ASP A 1 82 ? -30.555 -8.948 21.433 1.00 60.56 82 ASP A C 1
ATOM 658 O O . ASP A 1 82 ? -31.522 -9.390 22.043 1.00 60.56 82 ASP A O 1
ATOM 662 N N . TRP A 1 83 ? -29.544 -8.427 22.120 1.00 58.75 83 TRP A N 1
ATOM 663 C CA . TRP A 1 83 ? -29.560 -8.264 23.594 1.00 58.75 83 TRP A CA 1
ATOM 664 C C . TRP A 1 83 ? -30.668 -7.332 24.130 1.00 58.75 83 TRP A C 1
ATOM 666 O O . TRP A 1 83 ? -31.126 -7.532 25.255 1.00 58.75 83 TRP A O 1
ATOM 676 N N . SER A 1 84 ? -31.114 -6.326 23.363 1.00 62.16 84 SER A N 1
ATOM 677 C CA . SER A 1 84 ? -32.235 -5.458 23.771 1.00 62.16 84 SER A CA 1
ATOM 678 C C . SER A 1 84 ? -33.590 -6.159 23.691 1.00 62.16 84 SER A C 1
ATOM 680 O O . SER A 1 84 ? -34.504 -5.817 24.442 1.00 62.16 84 SER A O 1
ATOM 682 N N . ASP A 1 85 ? -33.701 -7.134 22.790 1.00 66.62 85 ASP A N 1
ATOM 683 C CA . ASP A 1 85 ? -34.961 -7.775 22.413 1.00 66.62 85 ASP A CA 1
ATOM 684 C C . ASP A 1 85 ? -35.095 -9.174 23.041 1.00 66.62 85 ASP A C 1
ATOM 686 O O . ASP A 1 85 ? -36.209 -9.663 23.236 1.00 66.62 85 ASP A O 1
ATOM 690 N N . ASP A 1 86 ? -33.973 -9.797 23.419 1.00 65.56 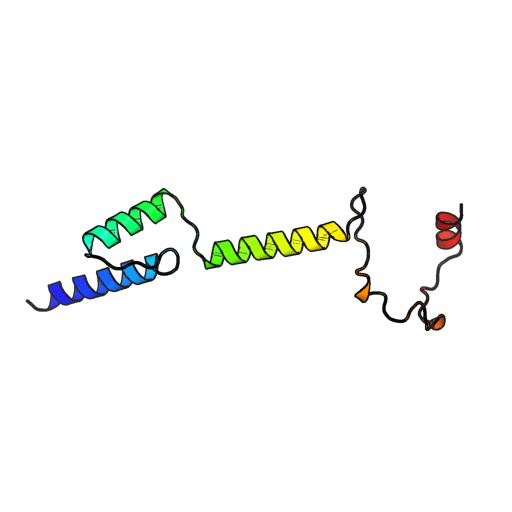86 ASP A N 1
ATOM 691 C CA . ASP A 1 86 ? -33.897 -11.102 24.071 1.00 65.56 86 ASP A CA 1
ATOM 692 C C . ASP A 1 86 ? -33.028 -11.057 25.340 1.00 65.56 86 ASP A C 1
ATOM 694 O O . ASP A 1 86 ? -31.812 -11.261 25.338 1.00 65.56 86 ASP A O 1
ATOM 698 N N . VAL A 1 87 ? -33.711 -10.860 26.468 1.00 64.94 87 VAL A N 1
ATOM 699 C CA . VAL A 1 87 ? -33.170 -10.875 27.838 1.00 64.94 87 VAL A CA 1
ATOM 700 C C . VAL A 1 87 ? -32.485 -12.204 28.197 1.00 64.94 87 VAL A C 1
ATOM 702 O O . VAL A 1 87 ? -31.698 -12.235 29.138 1.00 64.94 87 VAL A O 1
ATOM 705 N N . THR A 1 88 ? -32.734 -13.303 27.470 1.00 67.62 88 THR A N 1
ATOM 706 C CA . THR A 1 88 ? -32.041 -14.587 27.706 1.00 67.62 88 THR A CA 1
ATOM 707 C C . THR A 1 88 ? -30.618 -14.612 27.144 1.00 67.62 88 THR A C 1
ATOM 709 O O . THR A 1 88 ? -29.827 -15.472 27.528 1.00 67.62 88 THR A O 1
ATOM 712 N N . LYS A 1 89 ? -30.271 -13.649 26.280 1.00 66.81 89 LYS A N 1
ATOM 713 C CA . LYS A 1 89 ? -28.912 -13.438 25.760 1.00 66.81 89 LYS A CA 1
ATOM 714 C C . LYS A 1 89 ? -28.074 -12.509 26.640 1.00 66.81 89 LYS A C 1
ATOM 716 O O . LYS A 1 89 ? -26.919 -12.247 26.302 1.00 66.81 89 LYS A O 1
ATOM 721 N N . LEU A 1 90 ? -28.626 -12.001 27.748 1.00 65.94 90 LEU A N 1
ATOM 722 C CA . LEU A 1 90 ? -27.843 -11.232 28.710 1.00 65.94 90 LEU A CA 1
ATOM 723 C C . LEU A 1 90 ? -26.714 -12.110 29.266 1.00 65.94 90 LEU A C 1
ATOM 725 O O . LEU A 1 90 ? -26.977 -13.239 29.688 1.00 65.94 90 LEU A O 1
ATOM 729 N N . PRO A 1 91 ? -25.467 -11.608 29.286 1.00 63.19 91 PRO A N 1
ATOM 730 C CA . PRO A 1 91 ? -24.391 -12.269 30.002 1.00 63.19 91 PRO A CA 1
ATOM 731 C C . PRO A 1 91 ? -24.810 -12.492 31.456 1.00 63.19 91 PRO A C 1
ATOM 733 O O . PRO A 1 91 ? -25.404 -11.608 32.075 1.00 63.19 91 PRO A O 1
ATOM 736 N N . ASP A 1 92 ? -24.502 -13.665 31.999 1.00 70.44 92 ASP A N 1
ATOM 737 C CA . ASP A 1 92 ? -24.757 -13.958 33.406 1.00 70.44 92 ASP A CA 1
ATOM 738 C C . ASP A 1 92 ? -23.734 -13.180 34.247 1.00 70.44 92 ASP A C 1
ATOM 740 O O . ASP A 1 92 ? -22.588 -13.601 34.415 1.00 70.44 92 ASP A O 1
ATOM 744 N N . PHE A 1 93 ? -24.106 -11.969 34.667 1.00 71.75 93 PHE A N 1
ATOM 745 C CA . PHE A 1 93 ? -23.236 -11.105 35.455 1.00 71.75 93 PHE A CA 1
ATOM 746 C C . PHE A 1 93 ? -23.150 -11.633 36.883 1.00 71.75 93 PHE A C 1
ATOM 748 O O . PHE A 1 93 ? -24.161 -11.782 37.573 1.00 71.75 93 PHE A O 1
ATOM 755 N N . SER A 1 94 ? -21.932 -11.851 37.371 1.00 72.44 94 SER A N 1
ATOM 756 C CA . SER A 1 94 ? -21.731 -12.149 38.782 1.00 72.44 94 SER A CA 1
ATOM 757 C C . SER A 1 94 ? -22.108 -10.943 39.651 1.00 72.44 94 SER A C 1
ATOM 759 O O . SER A 1 94 ? -21.975 -9.783 39.256 1.00 72.44 94 SER A O 1
ATOM 761 N N . GLU A 1 95 ? -22.522 -11.206 40.892 1.00 73.00 95 GLU A N 1
ATOM 762 C CA . GLU A 1 95 ? -22.891 -10.174 41.876 1.00 73.00 95 GLU A CA 1
ATOM 763 C C . GLU A 1 95 ? -21.781 -9.116 42.062 1.00 73.00 95 GLU A C 1
ATOM 765 O O . GLU A 1 95 ? -22.039 -7.929 42.264 1.00 73.00 95 GLU A O 1
ATOM 770 N N . ARG A 1 96 ? -20.521 -9.543 41.910 1.00 71.69 96 ARG A N 1
ATOM 771 C CA . ARG A 1 96 ? -19.331 -8.688 41.963 1.00 71.69 96 ARG A CA 1
ATOM 772 C C . ARG A 1 96 ? -19.213 -7.755 40.756 1.00 71.69 96 ARG A C 1
ATOM 774 O O . ARG A 1 96 ? -18.795 -6.612 40.917 1.00 71.69 96 ARG A O 1
ATOM 781 N N . GLU A 1 97 ? -19.545 -8.233 39.562 1.00 67.12 97 GLU A N 1
ATOM 782 C CA . GLU A 1 97 ? -19.521 -7.423 38.340 1.00 67.12 97 GLU A CA 1
ATOM 783 C C . GLU A 1 97 ? -20.634 -6.374 38.365 1.00 67.12 97 GLU A C 1
ATOM 785 O O . GLU A 1 97 ? -20.380 -5.221 38.028 1.00 67.12 97 GLU A O 1
ATOM 790 N N . LEU A 1 98 ? -21.820 -6.727 38.873 1.00 70.06 98 LEU A N 1
ATOM 791 C CA . LEU A 1 98 ? -22.919 -5.777 39.073 1.00 70.06 98 LEU A CA 1
ATOM 792 C C . LEU A 1 98 ? -22.561 -4.680 40.084 1.00 70.06 98 LEU A C 1
ATOM 794 O O . LEU A 1 98 ? -22.834 -3.504 39.842 1.00 70.06 98 LEU A O 1
ATOM 798 N N . HIS A 1 99 ? -21.916 -5.042 41.198 1.00 69.94 99 HIS A N 1
ATOM 799 C CA . HIS A 1 99 ? -21.515 -4.072 42.215 1.00 69.94 99 HIS A CA 1
ATOM 800 C C . HIS A 1 99 ? -20.508 -3.044 41.679 1.00 69.94 99 HIS A C 1
ATOM 802 O O . HIS A 1 99 ? -20.621 -1.872 42.010 1.00 69.94 99 HIS A O 1
ATOM 808 N N . ASN A 1 100 ? -19.553 -3.453 40.837 1.00 63.88 100 ASN A N 1
ATOM 809 C CA . ASN A 1 100 ? -18.550 -2.546 40.260 1.00 63.88 100 ASN A CA 1
ATOM 810 C C . ASN A 1 100 ? -19.121 -1.557 39.227 1.00 63.88 100 ASN A C 1
ATOM 812 O O . ASN A 1 100 ? -18.456 -0.583 38.888 1.00 63.88 100 ASN A O 1
ATOM 816 N N . VAL A 1 101 ? -20.300 -1.843 38.666 1.00 64.88 101 VAL A N 1
ATOM 817 C CA . VAL A 1 101 ? -20.950 -0.984 37.663 1.00 64.88 101 VAL A CA 1
ATOM 818 C C . VAL A 1 101 ? -21.933 -0.006 38.315 1.00 64.88 101 VAL A C 1
ATOM 820 O O . VAL A 1 101 ? -22.121 1.099 37.810 1.00 64.88 101 VAL A O 1
ATOM 823 N N . LEU A 1 102 ? -22.571 -0.401 39.423 1.00 64.56 102 LEU A N 1
ATOM 824 C CA . LEU A 1 102 ? -23.614 0.385 40.095 1.00 64.56 102 LEU A CA 1
ATOM 825 C C . LEU A 1 102 ? -23.102 1.287 41.231 1.00 64.56 102 LEU A C 1
ATOM 827 O O . LEU A 1 102 ? -23.830 2.197 41.634 1.00 64.56 102 LEU A O 1
ATOM 831 N N . PHE A 1 103 ? -21.895 1.043 41.746 1.00 50.66 103 PHE A N 1
ATOM 832 C CA . PHE A 1 103 ? -21.295 1.756 42.880 1.00 50.66 103 PHE A CA 1
ATOM 833 C C . PHE A 1 103 ? -19.828 2.088 42.616 1.00 50.66 103 PHE A C 1
ATOM 835 O O . PHE A 1 103 ? -19.390 3.154 43.109 1.00 50.66 103 PHE A O 1
#

pLDDT: mean 77.95, std 10.56, range [50.66, 91.81]

Radius of gyration: 28.31 Å; chains: 1; bounding box: 58×22×79 Å